Protein AF-A0A9E1WCH3-F1 (afdb_monomer)

Sequence (160 aa):
MSNSIQKIRQDFPILKRLNRGKPLVYLDNAASSQKPDCVIEALAEYYKEHNSNVHRGVYALAEEAELLYHDARKTIADWFNVSSEEIIFVRGATEGLNLVAQSFSQRYLNPGDSIILTQMEHHANIVPWQMVAKQRGVEIQVVSILKDGSLDLDELSSLL

Radius of gyration: 22.08 Å; Cα contacts (8 Å, |Δi|>4): 141; chains: 1; bounding box: 50×37×57 Å

Structure (mmCIF, N/CA/C/O backbone):
data_AF-A0A9E1WCH3-F1
#
_entry.id   AF-A0A9E1WCH3-F1
#
loop_
_atom_site.group_PDB
_atom_site.id
_atom_site.type_symbol
_atom_site.label_atom_id
_atom_site.label_alt_id
_atom_site.label_comp_id
_atom_site.label_asym_id
_atom_site.label_entity_id
_atom_site.label_seq_id
_atom_site.pdbx_PDB_ins_code
_atom_site.Cartn_x
_atom_site.Cartn_y
_atom_site.Cartn_z
_atom_site.occupancy
_atom_site.B_iso_or_equiv
_atom_site.auth_seq_id
_atom_site.auth_comp_id
_atom_site.auth_asym_id
_atom_site.auth_atom_id
_atom_site.pdbx_PDB_model_num
ATOM 1 N N . MET A 1 1 ? -23.555 -15.650 6.602 1.00 49.62 1 MET A N 1
ATOM 2 C CA . MET A 1 1 ? -23.367 -14.215 6.287 1.00 49.62 1 MET A CA 1
ATOM 3 C C . MET A 1 1 ? -24.253 -13.353 7.194 1.00 49.62 1 MET A C 1
ATOM 5 O O . MET A 1 1 ? -25.271 -12.856 6.738 1.00 49.62 1 MET A O 1
ATOM 9 N N . SER A 1 2 ? -23.931 -13.206 8.486 1.00 53.16 2 SER A N 1
ATOM 10 C CA . SER A 1 2 ? -24.814 -12.510 9.450 1.00 53.16 2 SER A CA 1
ATOM 11 C C . SER A 1 2 ? -24.168 -11.313 10.157 1.00 53.16 2 SER A C 1
ATOM 13 O O . SER A 1 2 ? -24.532 -11.006 11.288 1.00 53.16 2 SER A O 1
ATOM 15 N N . ASN A 1 3 ? -23.232 -10.615 9.513 1.00 60.84 3 ASN A N 1
ATOM 16 C CA . ASN A 1 3 ? -22.898 -9.254 9.930 1.00 60.84 3 ASN A CA 1
ATOM 17 C C . ASN A 1 3 ? -23.632 -8.294 8.998 1.00 60.84 3 ASN A C 1
ATOM 19 O O . ASN A 1 3 ? -23.241 -8.084 7.854 1.00 60.84 3 ASN A O 1
ATOM 23 N N . SER A 1 4 ? -24.753 -7.767 9.486 1.00 87.56 4 SER A N 1
ATOM 24 C CA . SER A 1 4 ? -25.498 -6.711 8.808 1.00 87.56 4 SER A CA 1
ATOM 25 C C . SER A 1 4 ? -24.572 -5.504 8.611 1.00 87.56 4 SER A C 1
ATOM 27 O O . SER A 1 4 ? -23.876 -5.090 9.537 1.00 87.56 4 SER A O 1
ATOM 29 N N . ILE A 1 5 ? -24.562 -4.927 7.406 1.00 93.88 5 ILE A N 1
ATOM 30 C CA . ILE A 1 5 ? -23.783 -3.722 7.070 1.00 93.88 5 ILE A CA 1
ATOM 31 C C . ILE A 1 5 ? -24.034 -2.577 8.063 1.00 93.88 5 ILE A C 1
ATOM 33 O O . ILE A 1 5 ? -23.141 -1.782 8.346 1.00 93.88 5 ILE A O 1
ATOM 37 N N . GLN A 1 6 ? -25.235 -2.512 8.639 1.00 92.75 6 GLN A N 1
ATOM 38 C CA . GLN A 1 6 ? -25.586 -1.550 9.676 1.00 92.75 6 GLN A CA 1
ATOM 39 C C . GLN A 1 6 ? -24.743 -1.736 10.942 1.00 92.75 6 GLN A C 1
ATOM 41 O O . GLN A 1 6 ? -24.334 -0.732 11.515 1.00 92.75 6 GLN A O 1
ATOM 46 N N . LYS A 1 7 ? -24.435 -2.979 11.339 1.00 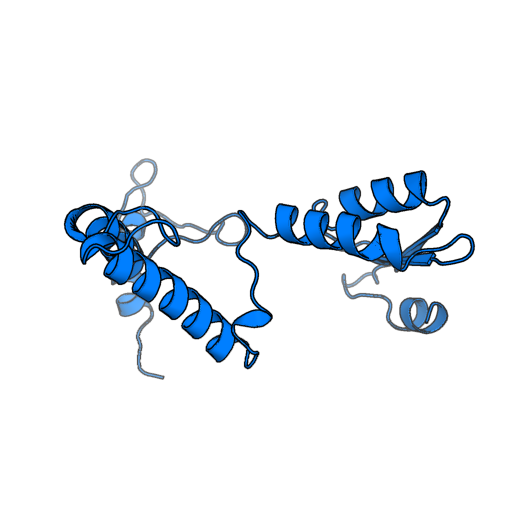94.06 7 LYS A N 1
ATOM 47 C CA . LYS A 1 7 ? -23.553 -3.272 12.477 1.00 94.06 7 LYS A CA 1
ATOM 48 C C . LYS A 1 7 ? -22.132 -2.778 12.205 1.00 94.06 7 LYS A C 1
ATOM 50 O O . LYS A 1 7 ? -21.615 -2.004 12.990 1.00 94.06 7 LYS A O 1
ATOM 55 N N . ILE A 1 8 ? -21.562 -3.107 11.044 1.00 95.50 8 ILE A N 1
ATOM 56 C CA . ILE A 1 8 ? -20.209 -2.653 10.665 1.00 95.50 8 ILE A CA 1
ATOM 57 C C . ILE A 1 8 ? -20.133 -1.122 10.651 1.00 95.50 8 ILE A C 1
ATOM 59 O O . ILE A 1 8 ? -19.187 -0.535 11.152 1.00 95.50 8 ILE A O 1
ATOM 63 N N . ARG A 1 9 ? -21.155 -0.436 10.121 1.00 96.00 9 ARG A N 1
ATOM 64 C CA . ARG A 1 9 ? -21.194 1.036 10.105 1.00 96.00 9 ARG A CA 1
ATOM 65 C C . ARG A 1 9 ? -21.200 1.666 11.499 1.00 96.00 9 ARG A C 1
ATOM 67 O O . ARG A 1 9 ? -20.815 2.828 11.608 1.00 96.00 9 ARG A O 1
ATOM 74 N N . GLN A 1 10 ? -21.667 0.958 12.530 1.00 95.94 10 GLN A N 1
ATOM 75 C CA . GLN A 1 10 ? -21.669 1.478 13.899 1.00 95.94 10 GLN A CA 1
ATOM 76 C C . GLN A 1 10 ? -20.255 1.611 14.464 1.00 95.94 10 GLN A C 1
ATOM 78 O O . GLN A 1 10 ? -20.050 2.553 15.233 1.00 95.94 10 GLN A O 1
ATOM 83 N N . ASP A 1 11 ? -19.327 0.763 14.005 1.00 97.69 11 ASP A N 1
ATOM 84 C CA . ASP A 1 11 ? -17.916 0.757 14.402 1.00 97.69 11 ASP A CA 1
ATOM 85 C C . ASP A 1 11 ? -17.144 1.960 13.841 1.00 97.69 11 ASP A C 1
ATOM 87 O O . ASP A 1 11 ? -16.057 2.255 14.309 1.00 97.69 11 ASP A O 1
ATOM 91 N N . PHE A 1 12 ? -17.668 2.673 12.834 1.00 98.06 12 PHE A N 1
ATOM 92 C CA . PHE A 1 12 ? -17.004 3.836 12.231 1.00 98.06 12 PHE 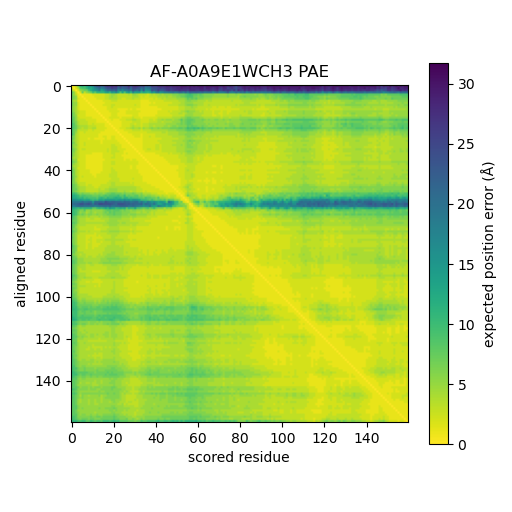A CA 1
ATOM 93 C C . PHE A 1 12 ? -17.672 5.135 12.703 1.00 98.06 12 PHE A C 1
ATOM 95 O O . PHE A 1 12 ? -18.633 5.604 12.074 1.00 98.06 12 PHE A O 1
ATOM 102 N N . PRO A 1 13 ? -17.170 5.783 13.768 1.00 97.25 13 PRO A N 1
ATOM 103 C CA . PRO A 1 13 ? -17.846 6.913 14.407 1.00 97.25 13 PRO A CA 1
ATOM 104 C C . PRO A 1 13 ? -18.044 8.097 13.453 1.00 97.25 13 PRO A C 1
ATOM 106 O O . PRO A 1 13 ? -19.071 8.778 13.497 1.00 97.25 13 PRO A O 1
ATOM 109 N N . ILE A 1 14 ? -17.106 8.315 12.525 1.00 97.81 14 ILE A N 1
ATOM 110 C CA . ILE A 1 14 ? -17.165 9.422 11.563 1.00 97.81 14 ILE A CA 1
ATOM 111 C C . ILE A 1 14 ? -18.390 9.352 10.639 1.00 97.81 14 ILE A C 1
ATOM 113 O O . ILE A 1 14 ? -18.894 10.392 10.218 1.00 97.81 14 ILE A O 1
ATOM 117 N N . LEU A 1 15 ? -18.923 8.154 10.367 1.00 97.44 15 LEU A N 1
ATOM 118 C CA . LEU A 1 15 ? -20.081 7.969 9.486 1.00 97.44 15 LEU A CA 1
ATOM 119 C C . LEU A 1 15 ? -21.397 8.461 10.110 1.00 97.44 15 LEU A C 1
ATOM 121 O O . LEU A 1 15 ? -22.393 8.587 9.398 1.00 97.44 15 LEU A O 1
ATOM 125 N N . LYS A 1 16 ? -21.405 8.765 11.415 1.00 95.69 16 LYS A N 1
ATOM 126 C CA . LYS A 1 16 ? -22.540 9.372 12.131 1.00 95.69 16 LYS A CA 1
ATOM 127 C C . LYS A 1 16 ? -22.594 10.898 11.943 1.00 95.69 16 LYS A C 1
ATOM 129 O O . LYS A 1 16 ? -23.587 11.522 12.308 1.00 95.69 16 LYS A O 1
ATOM 134 N N . ARG A 1 17 ? -21.542 11.521 11.388 1.00 96.31 17 ARG A N 1
ATOM 135 C CA . ARG A 1 17 ? -21.469 12.979 11.205 1.00 96.31 17 ARG A CA 1
ATOM 136 C C . ARG A 1 17 ? -22.378 13.469 10.079 1.00 96.31 17 ARG A C 1
ATOM 138 O O . ARG A 1 17 ? -22.618 12.785 9.084 1.00 96.31 17 ARG A O 1
ATOM 145 N N . LEU A 1 18 ? -22.796 14.726 10.209 1.00 97.50 18 LEU A N 1
ATOM 146 C CA . LEU A 1 18 ? -23.357 15.494 9.104 1.00 97.50 18 LEU A CA 1
ATOM 147 C C . LEU A 1 18 ? -22.238 16.194 8.322 1.00 97.50 18 LEU A C 1
ATOM 149 O O . LEU A 1 18 ? -21.287 16.714 8.906 1.00 97.50 18 LEU A O 1
ATOM 153 N N . ASN A 1 19 ? -22.392 16.262 7.004 1.00 95.88 19 ASN A N 1
ATOM 154 C CA . ASN A 1 19 ? -21.606 17.092 6.103 1.00 95.88 19 ASN A CA 1
ATOM 155 C C . ASN A 1 19 ? -22.525 18.159 5.498 1.00 95.88 19 ASN A C 1
ATOM 157 O O . ASN A 1 19 ? -23.445 17.834 4.747 1.00 95.88 19 ASN A O 1
ATOM 161 N N . ARG A 1 20 ? -22.304 19.433 5.853 1.00 96.31 20 ARG A N 1
ATOM 162 C CA . ARG A 1 20 ? -23.135 20.572 5.408 1.00 96.31 20 ARG A CA 1
ATOM 163 C C . ARG A 1 20 ? -24.642 20.334 5.632 1.00 96.31 20 ARG A C 1
ATOM 165 O O . ARG A 1 20 ? -25.458 20.555 4.743 1.00 96.31 20 ARG A O 1
ATOM 172 N N . GLY A 1 21 ? -24.994 19.829 6.817 1.00 97.12 21 GLY A N 1
ATOM 173 C CA . GLY A 1 21 ? -26.382 19.568 7.222 1.00 97.12 21 GLY A CA 1
ATOM 174 C C . GLY A 1 21 ? -27.015 18.286 6.662 1.00 97.12 21 GLY A C 1
ATOM 175 O O . GLY A 1 21 ? -28.175 18.023 6.957 1.00 97.12 21 GLY A O 1
ATOM 176 N N . LYS A 1 22 ? -26.286 17.472 5.885 1.00 97.94 22 LYS A N 1
ATOM 177 C CA . LYS A 1 22 ? -26.774 16.195 5.330 1.00 97.94 22 LYS A CA 1
ATOM 178 C C . LYS A 1 22 ? -25.995 15.002 5.892 1.00 97.94 22 LYS A C 1
ATOM 180 O O . LYS A 1 22 ? -24.831 15.184 6.247 1.00 97.94 22 LYS A O 1
ATOM 185 N N . PRO A 1 23 ? -26.576 13.790 5.959 1.00 97.25 23 PRO A N 1
ATOM 186 C CA . PRO A 1 23 ? -25.832 12.588 6.334 1.00 97.25 23 PRO A CA 1
ATOM 187 C C . PRO A 1 23 ? -24.585 12.397 5.463 1.00 97.25 23 PRO A C 1
ATOM 189 O O . PRO A 1 23 ? -24.648 12.560 4.242 1.00 97.25 23 PRO A O 1
ATOM 192 N N . LEU A 1 24 ? -23.450 12.064 6.081 1.00 97.19 24 LEU A N 1
ATOM 193 C CA . LEU A 1 24 ? -22.211 11.811 5.351 1.00 97.19 24 LEU A CA 1
ATOM 194 C C . LEU A 1 24 ? -22.336 10.555 4.472 1.00 97.19 24 LEU A C 1
ATOM 196 O O . LEU A 1 24 ? -22.569 9.449 4.963 1.00 97.19 24 LEU A O 1
ATOM 200 N N . VAL A 1 25 ? -22.092 10.727 3.173 1.00 97.00 25 VAL A N 1
ATOM 201 C CA . VAL A 1 25 ? -21.901 9.643 2.203 1.00 97.00 25 VAL A CA 1
ATOM 202 C C . VAL A 1 25 ? -20.464 9.743 1.692 1.00 97.00 25 VAL A C 1
ATOM 204 O O . VAL A 1 25 ? -20.153 10.602 0.871 1.00 97.00 25 VAL A O 1
ATOM 207 N N . TYR A 1 26 ? -19.568 8.923 2.247 1.00 97.31 26 TYR A N 1
ATOM 208 C CA . TYR A 1 26 ? -18.137 8.943 1.932 1.00 97.31 26 TYR A CA 1
ATOM 209 C C . TYR A 1 26 ? -17.807 7.896 0.859 1.00 97.31 26 TYR A C 1
ATOM 211 O O . TYR A 1 26 ? -17.755 6.703 1.156 1.00 97.31 26 TYR A O 1
ATOM 219 N N . LEU A 1 27 ? -17.608 8.347 -0.384 1.00 97.69 27 LEU A N 1
ATOM 220 C CA . LEU A 1 27 ? -17.304 7.509 -1.557 1.00 97.69 27 LEU A CA 1
ATOM 221 C C . LEU A 1 27 ? -15.878 7.750 -2.074 1.00 97.69 27 LEU A C 1
ATOM 223 O O . LEU A 1 27 ? -15.656 7.818 -3.275 1.00 97.69 27 LEU A O 1
ATOM 227 N N . ASP A 1 28 ? -14.924 7.903 -1.154 1.00 97.75 28 ASP A N 1
ATOM 228 C CA . ASP A 1 28 ? -13.523 8.234 -1.461 1.00 97.75 28 ASP A CA 1
ATOM 229 C C . ASP A 1 28 ? -12.531 7.322 -0.706 1.00 97.75 28 ASP A C 1
ATOM 231 O O . ASP A 1 28 ? -11.404 7.686 -0.386 1.0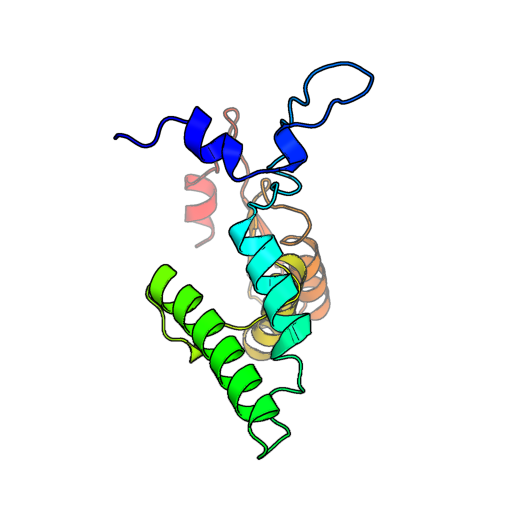0 97.75 28 ASP A O 1
ATOM 235 N N . ASN A 1 29 ? -12.956 6.089 -0.393 1.00 97.75 29 ASN A N 1
ATOM 236 C CA . ASN A 1 29 ? -12.124 5.128 0.347 1.00 97.75 29 ASN A CA 1
ATOM 237 C C . ASN A 1 29 ? -10.860 4.700 -0.419 1.00 97.75 29 ASN A C 1
ATOM 239 O O . ASN A 1 29 ? -9.919 4.224 0.209 1.00 97.75 29 ASN A O 1
ATOM 243 N N . ALA A 1 30 ? -10.840 4.866 -1.747 1.00 96.88 30 ALA A N 1
ATOM 244 C CA . ALA A 1 30 ? -9.668 4.591 -2.576 1.00 96.88 30 ALA A CA 1
ATOM 245 C C . ALA A 1 30 ? -8.514 5.575 -2.304 1.00 96.88 30 ALA A C 1
ATOM 247 O O . ALA A 1 30 ? -7.357 5.198 -2.458 1.00 96.88 30 ALA A O 1
ATOM 248 N N . ALA A 1 31 ? -8.810 6.804 -1.859 1.00 95.75 31 ALA A N 1
ATOM 249 C CA . ALA A 1 31 ? -7.792 7.758 -1.428 1.00 95.75 31 ALA A CA 1
ATOM 250 C C . ALA A 1 31 ? -7.350 7.499 0.025 1.00 95.75 31 ALA A C 1
ATOM 252 O O . ALA A 1 31 ? -6.156 7.451 0.320 1.00 95.75 31 ALA A O 1
ATOM 253 N N . SER A 1 32 ? -8.301 7.314 0.949 1.00 96.38 32 SER A N 1
ATOM 254 C CA . SER A 1 32 ? -8.039 6.846 2.318 1.00 96.38 32 SER A CA 1
ATOM 255 C C . SER A 1 32 ? -9.312 6.286 2.952 1.00 96.38 32 SER A C 1
ATOM 257 O O . SER A 1 32 ? -10.382 6.877 2.851 1.00 96.38 32 SER A O 1
ATOM 259 N N . SER A 1 33 ? -9.219 5.164 3.661 1.00 98.12 33 SER A N 1
ATOM 260 C CA . SER A 1 33 ? -10.368 4.559 4.344 1.00 98.12 33 SER A CA 1
ATOM 261 C C . SER A 1 33 ? -10.713 5.281 5.646 1.00 98.12 33 SER A C 1
ATOM 263 O O . SER A 1 33 ? -9.865 5.933 6.245 1.00 98.12 33 SER A O 1
ATOM 265 N N . GLN A 1 34 ? -11.948 5.166 6.136 1.00 98.25 34 GLN A N 1
ATOM 266 C CA . GLN A 1 34 ? -12.270 5.555 7.517 1.00 98.25 34 GLN A CA 1
ATOM 267 C C . GLN A 1 34 ? -11.798 4.489 8.514 1.00 98.25 34 GLN A C 1
ATOM 269 O O . GLN A 1 34 ? -11.454 3.379 8.121 1.00 98.25 34 GLN A O 1
ATOM 274 N N . LYS A 1 35 ? -11.706 4.851 9.796 1.00 98.38 35 LYS A N 1
ATOM 275 C CA . LYS A 1 35 ? -11.062 4.037 10.837 1.00 98.38 35 LYS A CA 1
ATOM 276 C C . LYS A 1 35 ? -12.143 3.595 11.831 1.00 98.38 35 LYS A C 1
ATOM 278 O O . LYS A 1 35 ? -12.922 4.466 12.235 1.00 98.38 35 LYS A O 1
ATOM 283 N N . PRO A 1 36 ? -12.245 2.300 12.171 1.00 98.38 36 PRO A N 1
ATOM 284 C CA . PRO A 1 36 ? -13.189 1.845 13.179 1.00 98.38 36 PRO A CA 1
ATOM 285 C C . PRO A 1 36 ? -12.695 2.189 14.593 1.00 98.38 36 PRO A C 1
ATOM 287 O O . PRO A 1 36 ? -11.496 2.402 14.791 1.00 98.38 36 PRO A O 1
ATOM 290 N N . ASP A 1 37 ? -13.604 2.207 15.568 1.00 98.44 37 ASP A N 1
ATOM 291 C CA . ASP A 1 37 ? -13.327 2.546 16.969 1.00 98.44 37 ASP A CA 1
ATOM 292 C C . ASP A 1 37 ? -12.192 1.688 17.545 1.00 98.44 37 ASP A C 1
ATOM 294 O O . ASP A 1 37 ? -11.253 2.241 18.106 1.00 98.44 37 ASP A O 1
ATOM 298 N N . CYS A 1 38 ? -12.169 0.376 17.279 1.00 98.25 38 CYS A N 1
ATOM 299 C CA . CYS A 1 38 ? -11.117 -0.514 17.785 1.00 98.25 38 CYS A CA 1
ATOM 300 C C . CYS A 1 38 ? -9.691 -0.120 17.349 1.00 98.25 38 CYS A C 1
ATOM 302 O O . CYS A 1 38 ? -8.744 -0.299 18.109 1.00 98.25 38 CYS A O 1
ATOM 304 N N . VAL A 1 39 ? -9.517 0.451 16.150 1.00 98.38 39 VAL A N 1
ATOM 305 C CA . VAL A 1 39 ? -8.207 0.934 15.673 1.00 98.38 39 VAL A CA 1
ATOM 306 C C . VAL A 1 39 ? -7.827 2.240 16.368 1.00 98.38 39 VAL A C 1
ATOM 308 O O . VAL A 1 39 ? -6.664 2.455 16.707 1.00 98.38 39 VAL A O 1
ATOM 311 N N . ILE A 1 40 ? -8.804 3.124 16.576 1.00 98.62 40 ILE A N 1
ATOM 312 C CA . ILE A 1 40 ? -8.602 4.406 17.260 1.00 98.62 40 ILE A CA 1
ATOM 313 C C . ILE A 1 40 ? -8.245 4.160 18.731 1.00 98.62 40 ILE A C 1
ATOM 315 O O . ILE A 1 40 ? -7.320 4.779 19.255 1.00 98.62 40 ILE A O 1
ATOM 319 N N . GLU A 1 41 ? -8.961 3.244 19.377 1.00 98.56 41 GLU A N 1
ATOM 320 C CA . GLU A 1 41 ? -8.780 2.868 20.775 1.00 98.56 41 GLU A CA 1
ATOM 321 C C . GLU A 1 41 ? -7.432 2.191 21.006 1.00 98.56 41 GLU A C 1
ATOM 323 O O . GLU A 1 41 ? -6.714 2.635 21.895 1.00 98.56 41 GLU A O 1
ATOM 328 N N . ALA A 1 42 ? -7.025 1.235 20.163 1.00 98.19 42 ALA A N 1
ATOM 329 C CA . ALA A 1 42 ? -5.717 0.584 20.279 1.00 98.19 42 ALA A CA 1
ATOM 330 C C . ALA A 1 42 ? -4.552 1.590 20.211 1.00 98.19 42 ALA A C 1
ATOM 332 O O . ALA A 1 42 ? -3.600 1.515 20.989 1.00 98.19 42 ALA A O 1
ATOM 333 N N . LEU A 1 43 ? -4.637 2.584 19.316 1.00 98.12 43 LEU A N 1
ATOM 334 C CA . LEU A 1 43 ? -3.632 3.647 19.239 1.00 98.12 43 LEU A CA 1
ATOM 335 C C . LEU A 1 43 ? -3.655 4.545 20.484 1.00 98.12 43 LEU A C 1
ATOM 337 O O . LEU A 1 43 ? -2.604 4.936 20.994 1.00 98.12 43 LEU A O 1
ATOM 341 N N . ALA A 1 44 ? -4.849 4.899 20.963 1.00 98.44 44 ALA A N 1
ATOM 342 C CA . ALA A 1 44 ? -5.006 5.727 22.151 1.00 98.44 44 ALA A CA 1
ATOM 343 C C . ALA A 1 44 ? -4.506 5.015 23.419 1.00 98.44 44 ALA A C 1
ATOM 345 O O . ALA A 1 44 ? -3.895 5.661 24.265 1.00 98.44 44 ALA A O 1
ATOM 346 N N . GLU A 1 45 ? -4.756 3.715 23.545 1.00 98.19 45 GLU A N 1
ATOM 347 C CA . GLU A 1 45 ? -4.282 2.858 24.632 1.00 98.19 45 GLU A CA 1
ATOM 348 C C . GLU A 1 45 ? -2.759 2.750 24.624 1.00 98.19 45 GLU A C 1
ATOM 350 O O . GLU A 1 45 ? -2.134 3.054 25.637 1.00 98.19 45 GLU A O 1
ATOM 355 N N . TYR A 1 46 ? -2.145 2.469 23.466 1.00 97.75 46 TYR A N 1
ATOM 356 C CA . TYR A 1 46 ? -0.685 2.452 23.334 1.00 97.75 46 TYR A CA 1
ATOM 357 C C . TYR A 1 46 ? -0.043 3.736 23.876 1.00 97.75 46 TYR A C 1
ATOM 359 O O . TYR A 1 46 ? 0.894 3.682 24.671 1.00 97.75 46 TYR A O 1
ATOM 367 N N . TYR A 1 47 ? -0.565 4.907 23.497 1.00 97.81 47 TYR A N 1
ATOM 368 C CA . TYR A 1 47 ? -0.003 6.177 23.961 1.00 97.81 47 TYR A CA 1
ATOM 369 C C . TYR A 1 47 ? -0.268 6.494 25.432 1.00 97.81 47 TYR A C 1
ATOM 371 O O . TYR A 1 47 ? 0.504 7.249 26.022 1.00 97.81 47 TYR A O 1
ATOM 379 N N . LYS A 1 48 ? -1.344 5.964 26.016 1.00 97.31 48 LYS A N 1
ATOM 380 C CA . LYS A 1 48 ? -1.656 6.159 27.436 1.00 97.31 48 LYS A CA 1
ATOM 381 C C . LYS A 1 48 ? -0.829 5.246 28.333 1.00 97.31 48 LYS A C 1
ATOM 383 O O . LYS A 1 48 ? -0.363 5.711 29.367 1.00 97.31 48 LYS A O 1
ATOM 388 N N . GLU A 1 49 ? -0.640 3.994 27.921 1.00 96.38 49 GLU A N 1
ATOM 389 C CA . GLU A 1 49 ? -0.182 2.926 28.816 1.00 96.38 49 GLU A CA 1
ATOM 390 C C . GLU A 1 49 ? 1.181 2.327 28.428 1.00 96.38 49 GLU A C 1
ATOM 392 O O . GLU A 1 49 ? 1.917 1.913 29.315 1.00 96.38 49 GLU A O 1
ATOM 397 N N . HIS A 1 50 ? 1.563 2.311 27.140 1.00 95.00 50 HIS A N 1
ATOM 398 C CA . HIS A 1 50 ? 2.699 1.498 26.654 1.00 95.00 50 HIS A CA 1
ATOM 399 C C . HIS A 1 50 ? 3.809 2.274 25.930 1.00 95.00 50 HIS A C 1
ATOM 401 O O . HIS A 1 50 ? 4.832 1.699 25.566 1.00 95.00 50 HIS A O 1
ATOM 407 N N . ASN A 1 51 ? 3.643 3.574 25.679 1.00 95.44 51 ASN A N 1
ATOM 408 C CA . ASN A 1 51 ? 4.565 4.319 24.824 1.00 95.44 51 ASN A CA 1
ATOM 409 C C . ASN A 1 51 ? 6.001 4.362 25.376 1.00 95.44 51 ASN A C 1
ATOM 411 O O . ASN A 1 51 ? 6.292 5.037 26.366 1.00 95.44 51 ASN A O 1
ATOM 415 N N . SER A 1 52 ? 6.918 3.731 24.643 1.00 93.31 52 SER A N 1
ATOM 416 C CA . SER A 1 52 ? 8.352 3.725 24.913 1.00 93.31 52 SER A CA 1
ATOM 417 C C . SER A 1 52 ? 9.157 3.528 23.624 1.00 93.31 52 SER A C 1
ATOM 419 O O . SER A 1 52 ? 8.611 3.199 22.571 1.00 93.31 52 SER A O 1
ATOM 421 N N . ASN A 1 53 ? 10.472 3.750 23.688 1.00 88.81 53 ASN A N 1
ATOM 422 C CA . ASN A 1 53 ? 11.363 3.419 22.579 1.00 88.81 53 ASN A CA 1
ATOM 423 C C . ASN A 1 53 ? 11.577 1.905 22.505 1.00 88.81 53 ASN A C 1
ATOM 425 O O . ASN A 1 53 ? 12.210 1.313 23.380 1.00 88.81 53 ASN A O 1
ATOM 429 N N . VAL A 1 54 ? 11.136 1.333 21.392 1.00 86.69 54 VAL A N 1
ATOM 430 C CA . VAL A 1 54 ? 11.448 -0.028 20.946 1.00 86.69 54 VAL A CA 1
ATOM 431 C C . VAL A 1 54 ? 12.972 -0.158 20.716 1.00 86.69 54 VAL A C 1
ATOM 433 O O . VAL A 1 54 ? 13.649 0.806 20.338 1.00 86.69 54 VAL A O 1
ATOM 436 N N . HIS A 1 55 ? 13.530 -1.337 20.982 1.00 77.62 55 HIS A N 1
ATOM 437 C CA . HIS A 1 55 ? 14.923 -1.765 20.791 1.00 77.62 55 HIS A CA 1
ATOM 438 C C . HIS A 1 55 ? 15.992 -1.081 21.666 1.00 77.62 55 HIS A C 1
ATOM 440 O O . HIS A 1 55 ? 17.187 -1.207 21.386 1.00 77.62 55 HIS A O 1
ATOM 446 N N . ARG A 1 56 ? 15.616 -0.305 22.694 1.00 68.88 56 ARG A N 1
ATOM 447 C CA . ARG A 1 56 ? 16.576 0.539 23.447 1.00 68.88 56 ARG A CA 1
ATOM 448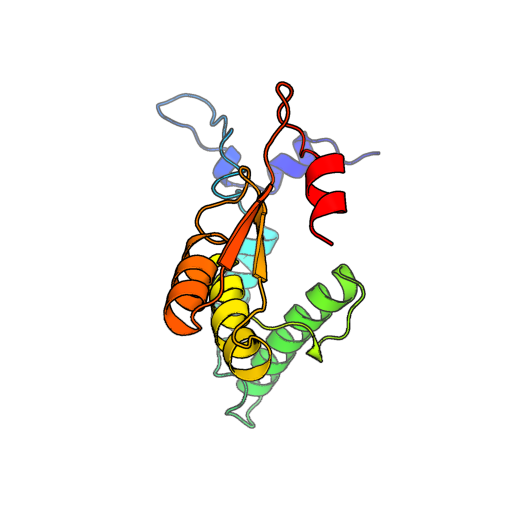 C C . ARG A 1 56 ? 16.456 0.499 24.972 1.00 68.88 56 ARG A C 1
ATOM 450 O O . ARG A 1 56 ? 17.158 1.259 25.638 1.00 68.88 56 ARG A O 1
ATOM 457 N N . GLY A 1 57 ? 15.600 -0.349 25.537 1.00 74.31 57 GLY A N 1
ATOM 458 C CA . GLY A 1 57 ? 15.368 -0.411 26.981 1.00 74.31 57 GLY A CA 1
ATOM 459 C C . GLY A 1 57 ? 15.315 -1.836 27.522 1.00 74.31 57 GLY A C 1
ATOM 460 O O . GLY A 1 57 ? 14.961 -2.760 26.805 1.00 74.31 57 GLY A O 1
ATOM 461 N N . VAL A 1 58 ? 15.668 -1.983 28.799 1.00 79.00 58 VAL A N 1
ATOM 462 C CA . VAL A 1 58 ? 15.562 -3.227 29.594 1.00 79.00 58 VAL A CA 1
ATOM 463 C C . VAL A 1 58 ? 14.606 -3.046 30.781 1.00 79.00 58 VAL A C 1
ATOM 465 O O . VAL A 1 58 ? 14.769 -3.642 31.840 1.00 79.00 58 VAL A O 1
ATOM 468 N N . TYR A 1 59 ? 13.670 -2.106 30.652 1.00 86.06 59 TYR A N 1
ATOM 469 C CA . TYR A 1 59 ? 12.641 -1.820 31.648 1.00 86.06 59 TYR A CA 1
ATOM 470 C C . TYR A 1 59 ? 11.281 -2.225 31.089 1.00 86.06 59 TYR A C 1
ATOM 472 O O . TYR A 1 59 ? 11.075 -2.139 29.880 1.00 86.06 59 TYR A O 1
ATOM 480 N N . ALA A 1 60 ? 10.355 -2.601 31.975 1.00 89.69 60 ALA A N 1
ATOM 481 C CA . ALA A 1 60 ? 9.072 -3.215 31.618 1.00 89.69 60 ALA A CA 1
ATOM 482 C C . ALA A 1 60 ? 8.339 -2.498 30.471 1.00 89.69 60 ALA A C 1
ATOM 484 O O . ALA A 1 60 ? 7.990 -3.121 29.479 1.00 89.69 60 ALA A O 1
ATOM 485 N N . LEU A 1 61 ? 8.214 -1.169 30.535 1.00 91.69 61 LEU A N 1
ATOM 486 C CA . LEU A 1 61 ? 7.524 -0.394 29.498 1.00 91.69 61 LEU A CA 1
ATOM 487 C C . LEU A 1 61 ? 8.191 -0.489 28.108 1.00 91.69 61 LEU A C 1
ATOM 489 O O . LEU A 1 61 ? 7.511 -0.462 27.089 1.00 91.69 61 LEU A O 1
ATOM 493 N N . ALA A 1 62 ? 9.523 -0.588 28.042 1.00 91.38 62 ALA A N 1
ATOM 494 C CA . ALA A 1 62 ? 10.220 -0.803 26.772 1.00 91.38 62 ALA A CA 1
ATOM 495 C C . ALA A 1 62 ? 10.007 -2.224 26.236 1.00 91.38 62 ALA A C 1
ATOM 497 O O . ALA A 1 62 ? 9.832 -2.383 25.032 1.00 91.38 62 ALA A O 1
ATOM 498 N N . GLU A 1 63 ? 9.984 -3.232 27.111 1.00 91.94 63 GLU A N 1
ATOM 499 C CA . GLU A 1 63 ? 9.701 -4.624 26.736 1.00 91.94 63 GLU A CA 1
ATOM 500 C C . GLU A 1 63 ? 8.255 -4.792 26.245 1.00 91.94 63 GLU A C 1
ATOM 502 O O . GLU A 1 63 ? 8.015 -5.461 25.245 1.00 91.94 63 GLU A O 1
ATOM 507 N N . GLU A 1 64 ? 7.289 -4.130 26.883 1.00 93.69 64 GLU A N 1
ATOM 508 C CA . GLU A 1 64 ? 5.890 -4.120 26.443 1.00 93.69 64 GLU A CA 1
ATOM 509 C C . GLU A 1 64 ? 5.727 -3.476 25.059 1.00 93.69 64 GLU A C 1
ATOM 511 O O . GLU A 1 64 ? 5.095 -4.058 24.176 1.00 93.69 64 GLU A O 1
ATOM 516 N N . ALA A 1 65 ? 6.334 -2.304 24.833 1.00 95.00 65 ALA A N 1
ATOM 517 C CA . ALA A 1 65 ? 6.302 -1.636 23.531 1.00 95.00 65 ALA A CA 1
ATOM 518 C C . ALA A 1 65 ? 6.944 -2.493 22.424 1.00 95.00 65 ALA A C 1
ATOM 520 O O . ALA A 1 65 ? 6.436 -2.548 21.303 1.00 95.00 65 ALA A O 1
ATOM 521 N N . GLU A 1 66 ? 8.046 -3.175 22.749 1.00 94.12 66 GLU A N 1
ATOM 522 C CA . GLU A 1 66 ? 8.738 -4.122 21.872 1.00 94.12 66 GLU A CA 1
ATOM 523 C C . GLU A 1 66 ? 7.825 -5.282 21.467 1.00 94.12 66 GLU A C 1
ATOM 525 O O . GLU A 1 66 ? 7.659 -5.558 20.277 1.00 94.12 66 GLU A O 1
ATOM 530 N N . LEU A 1 67 ? 7.187 -5.923 22.449 1.00 94.62 67 LEU A N 1
ATOM 531 C CA . LEU A 1 67 ? 6.274 -7.040 22.220 1.00 94.62 67 LEU A CA 1
ATOM 532 C C . LEU A 1 67 ? 5.095 -6.624 21.336 1.00 94.62 67 LEU A C 1
ATOM 534 O O . LEU A 1 67 ? 4.847 -7.273 20.323 1.00 94.62 67 LEU A O 1
ATOM 538 N N . LEU A 1 68 ? 4.436 -5.498 21.635 1.00 96.50 68 LEU A N 1
ATOM 539 C CA . LEU A 1 68 ? 3.322 -4.987 20.824 1.00 96.50 68 LEU A CA 1
ATOM 540 C C . LEU A 1 68 ? 3.739 -4.706 19.371 1.00 96.50 68 LEU A C 1
ATOM 542 O O . LEU A 1 68 ? 2.992 -4.994 18.433 1.00 96.50 68 LEU A O 1
ATOM 546 N N . TYR A 1 69 ? 4.943 -4.167 19.164 1.00 96.44 69 TYR A N 1
ATOM 547 C CA . TYR A 1 69 ? 5.484 -3.911 17.830 1.00 96.44 69 TYR A CA 1
ATOM 548 C C . TYR A 1 69 ? 5.769 -5.208 17.053 1.00 96.44 69 TYR A C 1
ATOM 550 O O . TYR A 1 69 ? 5.450 -5.306 15.861 1.00 96.44 69 TYR A O 1
ATOM 558 N N . HIS A 1 70 ? 6.329 -6.225 17.713 1.00 95.81 70 HIS A N 1
ATOM 559 C CA . HIS A 1 70 ? 6.557 -7.540 17.110 1.00 95.81 70 HIS A CA 1
ATOM 560 C C . HIS A 1 70 ? 5.258 -8.298 16.832 1.00 95.81 70 HIS A C 1
ATOM 562 O O . HIS A 1 70 ? 5.125 -8.887 15.758 1.00 95.81 70 HIS A O 1
ATOM 568 N N . ASP A 1 71 ? 4.280 -8.234 17.730 1.00 97.50 71 ASP A N 1
ATOM 569 C CA . ASP A 1 71 ? 2.972 -8.864 17.550 1.00 97.50 71 ASP A CA 1
ATOM 570 C C . ASP A 1 71 ? 2.201 -8.234 16.385 1.00 97.50 71 ASP A C 1
ATOM 572 O O . ASP A 1 71 ? 1.579 -8.947 15.591 1.00 97.50 71 ASP A O 1
ATOM 576 N N . ALA A 1 72 ? 2.310 -6.913 16.197 1.00 97.88 72 ALA A N 1
ATOM 577 C CA . ALA A 1 72 ? 1.774 -6.242 15.015 1.00 97.88 72 ALA A CA 1
ATOM 578 C C . ALA A 1 72 ? 2.433 -6.757 13.722 1.00 97.88 72 ALA A C 1
ATOM 580 O O . ALA A 1 72 ? 1.738 -7.054 12.746 1.00 97.88 72 ALA A O 1
ATOM 581 N N . ARG A 1 73 ? 3.765 -6.923 13.712 1.00 98.25 73 ARG A N 1
ATOM 582 C CA . ARG A 1 73 ? 4.500 -7.498 12.570 1.00 98.25 73 ARG A CA 1
ATOM 583 C C . ARG A 1 73 ? 4.058 -8.926 12.279 1.00 98.25 73 ARG A C 1
ATOM 585 O O . ARG A 1 73 ? 3.810 -9.260 11.124 1.00 98.25 73 ARG A O 1
ATOM 592 N N . LYS A 1 74 ? 3.940 -9.750 13.319 1.00 98.38 74 LYS A N 1
ATOM 593 C CA . LYS A 1 74 ? 3.500 -11.140 13.215 1.00 98.38 74 LYS A CA 1
ATOM 594 C C . LYS A 1 74 ? 2.076 -11.241 12.683 1.00 98.38 74 LYS A C 1
ATOM 596 O O . LYS A 1 74 ? 1.836 -12.008 11.765 1.00 98.38 74 LYS A O 1
ATOM 601 N N . THR A 1 75 ? 1.164 -10.410 13.179 1.00 98.50 75 THR A N 1
ATOM 602 C CA . THR A 1 75 ? -0.224 -10.364 12.697 1.00 98.50 75 THR A CA 1
ATOM 603 C C . THR A 1 75 ? -0.286 -10.087 11.191 1.00 98.50 75 THR A C 1
ATOM 605 O O . THR A 1 75 ? -1.055 -10.723 10.473 1.00 98.50 75 THR A O 1
ATOM 608 N N . ILE A 1 76 ? 0.545 -9.164 10.692 1.00 98.25 76 ILE A N 1
ATOM 609 C CA . ILE A 1 76 ? 0.647 -8.868 9.255 1.00 98.25 76 ILE A CA 1
ATOM 610 C C . ILE A 1 76 ? 1.263 -10.048 8.494 1.00 98.25 76 ILE A C 1
ATOM 612 O O . ILE A 1 76 ? 0.766 -10.416 7.432 1.00 98.25 76 ILE A O 1
ATOM 616 N N . ALA A 1 77 ? 2.327 -10.644 9.029 1.00 98.50 77 ALA A N 1
ATOM 617 C CA . ALA A 1 77 ? 3.005 -11.780 8.416 1.00 98.50 77 ALA A CA 1
ATOM 618 C C . ALA A 1 77 ? 2.072 -12.995 8.277 1.00 98.50 77 ALA A C 1
ATOM 620 O O . ALA A 1 77 ? 1.939 -13.543 7.185 1.00 98.50 77 ALA A O 1
ATOM 621 N N . ASP A 1 78 ? 1.343 -13.336 9.341 1.00 98.44 78 ASP A N 1
ATOM 622 C CA . ASP A 1 78 ? 0.355 -14.416 9.362 1.00 98.44 78 ASP A CA 1
ATOM 623 C C . ASP A 1 78 ? -0.779 -14.146 8.357 1.00 98.44 78 ASP A C 1
ATOM 625 O O . ASP A 1 78 ? -1.207 -15.053 7.644 1.00 98.44 78 ASP A O 1
ATOM 629 N N . TRP A 1 79 ? -1.230 -12.888 8.235 1.00 98.25 79 TRP A N 1
ATOM 630 C CA . TRP A 1 79 ? -2.249 -12.494 7.254 1.00 98.25 79 TRP A CA 1
ATOM 631 C C . TRP A 1 79 ? -1.806 -12.728 5.804 1.00 98.25 79 TRP A C 1
ATOM 633 O O . TRP A 1 79 ? -2.603 -13.178 4.980 1.00 98.25 79 TRP A O 1
ATOM 643 N N . PHE A 1 80 ? -0.542 -12.436 5.487 1.00 97.56 80 PHE A N 1
ATOM 644 C CA . PHE A 1 80 ? 0.035 -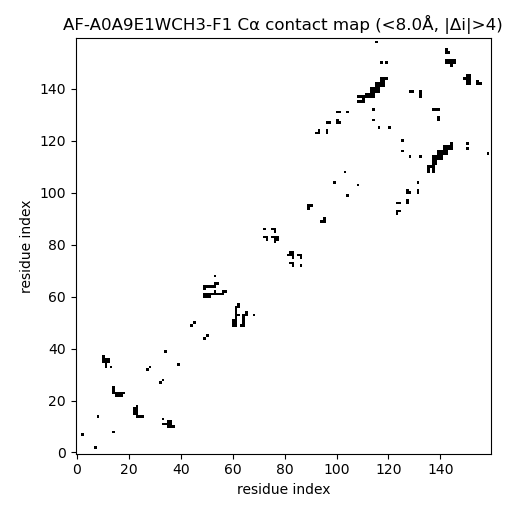12.671 4.160 1.00 97.56 80 PHE A CA 1
ATOM 645 C C . PHE A 1 80 ? 0.655 -14.067 3.996 1.00 97.56 80 PHE A C 1
ATOM 647 O O . PHE A 1 80 ? 1.117 -14.387 2.902 1.00 97.56 80 PHE A O 1
ATOM 654 N N . ASN A 1 81 ? 0.625 -14.906 5.038 1.00 98.00 81 ASN A N 1
ATOM 655 C CA . ASN A 1 81 ? 1.251 -16.228 5.081 1.00 98.00 81 ASN A CA 1
ATOM 656 C C . ASN A 1 81 ? 2.755 -16.193 4.724 1.00 98.00 81 ASN A C 1
ATOM 658 O O . ASN A 1 81 ? 3.229 -16.954 3.879 1.00 98.00 81 ASN A O 1
ATOM 662 N N . VAL A 1 82 ? 3.491 -15.287 5.369 1.00 98.44 82 VAL A N 1
ATOM 663 C CA . VAL A 1 82 ? 4.945 -15.088 5.224 1.00 98.44 82 VAL A CA 1
ATOM 664 C C . VAL A 1 82 ? 5.628 -15.071 6.594 1.00 98.44 82 VAL A C 1
ATOM 666 O O . VAL A 1 82 ? 4.965 -15.025 7.629 1.00 98.44 82 VAL A O 1
ATOM 669 N N . SER A 1 83 ? 6.959 -15.105 6.627 1.00 98.31 83 SER A N 1
ATOM 670 C CA . SER A 1 83 ? 7.723 -14.909 7.862 1.00 98.31 83 SER A CA 1
ATOM 671 C C . SER A 1 83 ? 7.665 -13.451 8.324 1.00 98.31 83 SER A C 1
ATOM 673 O O . SER A 1 83 ? 7.651 -12.522 7.515 1.00 98.31 83 SER A O 1
ATOM 675 N N . SER A 1 84 ? 7.723 -13.215 9.638 1.00 97.56 84 SER A N 1
ATOM 676 C CA . SER A 1 84 ? 7.839 -11.857 10.186 1.00 97.56 84 SER A CA 1
ATOM 677 C C . SER A 1 84 ? 9.095 -11.129 9.703 1.00 97.56 84 SER A C 1
ATOM 679 O O . SER A 1 84 ? 9.060 -9.911 9.550 1.00 97.56 84 SER A O 1
ATOM 681 N N . GLU A 1 85 ? 10.175 -11.860 9.418 1.00 97.38 85 GLU A N 1
ATOM 682 C CA . GLU A 1 85 ? 11.430 -11.300 8.891 1.00 97.38 85 GLU A CA 1
ATOM 683 C C . GLU A 1 85 ? 11.300 -10.770 7.452 1.00 97.38 85 GLU A C 1
ATOM 685 O O . GLU A 1 85 ? 12.132 -9.987 7.000 1.00 97.38 85 GLU A O 1
ATOM 690 N N . GLU A 1 86 ? 10.245 -11.158 6.730 1.00 97.81 86 GLU A N 1
ATOM 691 C CA . GLU A 1 86 ? 9.950 -10.673 5.374 1.00 97.81 86 GLU A CA 1
ATOM 692 C C . GLU A 1 86 ? 9.118 -9.378 5.386 1.00 97.81 86 GLU A C 1
ATOM 694 O O . GLU A 1 86 ? 8.929 -8.742 4.349 1.00 97.81 86 GLU A O 1
ATOM 699 N N . ILE A 1 87 ? 8.637 -8.946 6.557 1.00 98.12 87 ILE A N 1
ATOM 700 C CA . ILE A 1 87 ? 7.866 -7.712 6.714 1.00 98.12 87 ILE A CA 1
ATOM 701 C C . ILE A 1 87 ? 8.801 -6.569 7.092 1.00 98.12 87 ILE A C 1
ATOM 703 O O . ILE A 1 87 ? 9.456 -6.612 8.130 1.00 98.12 87 ILE A O 1
ATOM 707 N N . ILE A 1 88 ? 8.796 -5.491 6.307 1.00 97.75 88 ILE A N 1
ATOM 708 C CA . ILE A 1 88 ? 9.493 -4.238 6.624 1.00 97.75 88 ILE A CA 1
ATOM 709 C C . ILE A 1 88 ? 8.450 -3.136 6.801 1.00 97.75 88 ILE A C 1
ATOM 711 O O . ILE A 1 88 ? 7.682 -2.838 5.885 1.00 97.75 88 ILE A O 1
ATOM 715 N N . PHE A 1 89 ? 8.431 -2.504 7.975 1.00 98.00 89 PHE A N 1
ATOM 716 C CA . PHE A 1 89 ? 7.574 -1.347 8.204 1.00 98.00 89 PHE A CA 1
ATOM 717 C C . PHE A 1 89 ? 8.150 -0.112 7.515 1.00 98.00 89 PHE A C 1
ATOM 719 O O . PHE A 1 89 ? 9.284 0.289 7.767 1.00 98.00 89 PHE A O 1
ATOM 726 N N . VAL A 1 90 ? 7.325 0.506 6.677 1.00 98.31 90 VAL A N 1
ATOM 727 C CA . VAL A 1 90 ? 7.580 1.777 5.996 1.00 98.31 90 VAL A CA 1
ATOM 728 C C . VAL A 1 90 ? 6.388 2.707 6.216 1.00 98.31 90 VAL A C 1
ATOM 730 O O . VAL A 1 90 ? 5.302 2.264 6.590 1.00 98.31 90 VAL A O 1
ATOM 733 N N . ARG A 1 91 ? 6.546 4.005 5.954 1.00 97.69 91 ARG A N 1
ATOM 734 C CA . ARG A 1 91 ? 5.489 5.018 6.106 1.00 97.69 91 ARG A CA 1
ATOM 735 C C . ARG A 1 91 ? 4.313 4.808 5.147 1.00 97.69 91 ARG A C 1
ATOM 737 O O . ARG A 1 91 ? 3.223 5.318 5.387 1.00 97.69 91 ARG A O 1
ATOM 744 N N . GLY A 1 92 ? 4.531 4.107 4.037 1.00 96.81 92 GLY A N 1
ATOM 745 C CA . GLY A 1 92 ? 3.492 3.750 3.074 1.00 96.81 92 GLY A CA 1
ATOM 746 C C . GLY A 1 92 ? 4.061 3.141 1.794 1.00 96.81 92 GLY A C 1
ATOM 747 O O . GLY A 1 92 ? 5.278 3.072 1.618 1.00 96.81 92 GLY A O 1
ATOM 748 N N . ALA A 1 93 ? 3.175 2.748 0.873 1.00 98.06 93 ALA A N 1
ATOM 749 C CA . ALA A 1 93 ? 3.548 2.052 -0.363 1.00 98.06 93 ALA A CA 1
ATOM 750 C C . ALA A 1 93 ? 4.584 2.818 -1.207 1.00 98.06 93 ALA A C 1
ATOM 752 O O . ALA A 1 93 ? 5.530 2.217 -1.704 1.00 98.06 93 ALA A O 1
ATOM 753 N N . THR A 1 94 ? 4.476 4.149 -1.306 1.00 98.12 94 THR A N 1
ATOM 754 C CA . THR A 1 94 ? 5.455 4.979 -2.030 1.00 98.12 94 THR A CA 1
ATOM 755 C C . THR A 1 94 ? 6.873 4.838 -1.475 1.00 98.12 94 THR A C 1
ATOM 757 O O . THR A 1 94 ? 7.823 4.764 -2.249 1.00 98.12 94 THR A O 1
ATOM 760 N N . GLU A 1 95 ? 7.040 4.801 -0.150 1.00 98.50 95 GLU A N 1
ATOM 761 C CA . GLU A 1 95 ? 8.361 4.598 0.456 1.00 98.50 95 GLU A CA 1
ATOM 762 C C . GLU A 1 95 ? 8.844 3.162 0.247 1.00 98.50 95 GLU A C 1
ATOM 764 O O . GLU A 1 95 ? 10.000 2.974 -0.110 1.00 98.50 95 GLU A O 1
ATOM 769 N N . GLY A 1 96 ? 7.958 2.169 0.375 1.00 98.38 96 GLY A N 1
ATOM 770 C CA . GLY A 1 96 ? 8.289 0.766 0.103 1.00 98.38 96 GLY A CA 1
ATOM 771 C C . GLY A 1 96 ? 8.806 0.545 -1.322 1.00 98.38 96 GLY A C 1
ATOM 772 O O . GLY A 1 96 ? 9.858 -0.060 -1.512 1.00 98.38 96 GLY A O 1
ATOM 773 N N . LEU A 1 97 ? 8.130 1.113 -2.324 1.00 98.25 97 LEU A N 1
ATOM 774 C CA . LEU A 1 97 ? 8.559 1.033 -3.725 1.00 98.25 97 LEU A CA 1
ATOM 775 C C . LEU A 1 97 ? 9.899 1.745 -3.959 1.00 98.25 97 LEU A C 1
ATOM 777 O O . LEU A 1 97 ? 10.742 1.234 -4.691 1.00 98.25 97 LEU A O 1
ATOM 781 N N . ASN A 1 98 ? 10.143 2.884 -3.299 1.00 98.06 98 ASN A N 1
ATOM 782 C CA . ASN A 1 98 ? 11.448 3.551 -3.355 1.00 98.06 98 ASN A CA 1
ATOM 783 C C . ASN A 1 98 ? 12.549 2.722 -2.687 1.00 98.06 98 ASN A C 1
ATOM 785 O O . ASN A 1 98 ? 13.647 2.635 -3.232 1.00 98.06 98 ASN A O 1
ATOM 789 N N . LEU A 1 99 ? 12.266 2.109 -1.535 1.00 98.12 99 LEU A N 1
ATOM 790 C CA . LEU A 1 99 ? 13.206 1.239 -0.834 1.00 98.12 99 LEU A CA 1
ATOM 791 C C . LEU A 1 99 ? 13.627 0.075 -1.734 1.00 98.12 99 LEU A C 1
ATOM 793 O O . LEU A 1 99 ? 14.824 -0.164 -1.889 1.00 98.12 99 LEU A O 1
ATOM 797 N N . VAL A 1 100 ? 12.668 -0.601 -2.373 1.00 97.62 100 VAL A N 1
ATOM 798 C CA . VAL A 1 100 ? 12.949 -1.690 -3.319 1.00 97.62 100 VAL A CA 1
ATOM 799 C C . VAL A 1 100 ? 13.737 -1.169 -4.515 1.00 97.62 100 VAL A C 1
ATOM 801 O O . VAL A 1 100 ? 14.831 -1.662 -4.772 1.00 97.62 100 VAL A O 1
ATOM 804 N N . ALA A 1 101 ? 13.240 -0.138 -5.203 1.00 97.31 101 ALA A N 1
ATOM 805 C CA . ALA A 1 101 ? 13.892 0.398 -6.393 1.00 97.31 101 ALA A CA 1
ATOM 806 C C . ALA A 1 101 ? 15.344 0.803 -6.106 1.00 97.31 101 ALA A C 1
ATOM 808 O O . ALA A 1 101 ? 16.236 0.442 -6.865 1.00 97.31 101 ALA A O 1
ATOM 809 N N . GLN A 1 102 ? 15.617 1.489 -4.994 1.00 95.94 102 GLN A N 1
ATOM 810 C CA . GLN A 1 102 ? 16.964 1.952 -4.654 1.00 95.94 102 GLN A CA 1
ATOM 811 C C . GLN A 1 102 ? 17.877 0.834 -4.138 1.00 95.94 102 GLN A C 1
ATOM 813 O O . GLN A 1 102 ? 19.037 0.783 -4.532 1.00 95.94 102 GLN A O 1
ATOM 818 N N . SER A 1 103 ? 17.396 -0.068 -3.279 1.00 95.94 103 SER A N 1
ATOM 819 C CA . SER A 1 103 ? 18.250 -1.120 -2.703 1.00 95.94 103 SER A CA 1
ATOM 820 C C . SER A 1 103 ? 18.504 -2.276 -3.674 1.00 95.94 103 SER A C 1
ATOM 822 O O . SER A 1 103 ? 19.636 -2.745 -3.797 1.00 95.94 103 SER A O 1
ATOM 824 N N . PHE A 1 104 ? 17.476 -2.714 -4.405 1.00 95.31 104 PHE A N 1
ATOM 825 C CA . PHE A 1 104 ? 17.554 -3.860 -5.305 1.00 95.31 104 PHE A CA 1
ATOM 826 C C . PHE A 1 104 ? 18.329 -3.518 -6.578 1.00 95.31 104 PHE A C 1
ATOM 828 O O . PHE A 1 104 ? 19.295 -4.201 -6.927 1.00 95.31 104 PHE A O 1
ATOM 835 N N . SER A 1 105 ? 17.964 -2.420 -7.250 1.00 94.31 105 SER A N 1
ATOM 836 C CA . SER A 1 105 ? 18.602 -2.050 -8.521 1.00 94.31 105 SER A CA 1
ATOM 837 C C . SER A 1 105 ? 20.094 -1.781 -8.376 1.00 94.31 105 SER A C 1
ATOM 839 O O . SER A 1 105 ? 20.858 -2.006 -9.312 1.00 94.31 105 SER A O 1
ATOM 841 N N . GLN A 1 106 ? 20.531 -1.346 -7.187 1.00 89.44 106 GLN A N 1
ATOM 842 C CA . GLN A 1 106 ? 21.934 -1.058 -6.952 1.00 89.44 106 GLN A CA 1
ATOM 843 C C . GLN A 1 106 ? 22.836 -2.268 -7.157 1.00 89.44 106 GLN A C 1
ATOM 845 O O . GLN A 1 106 ? 23.966 -2.114 -7.628 1.00 89.44 106 GLN A O 1
ATOM 850 N N . ARG A 1 107 ? 22.320 -3.444 -6.805 1.00 92.62 107 ARG A N 1
ATOM 851 C CA . ARG A 1 107 ? 23.045 -4.706 -6.830 1.00 92.62 107 ARG A CA 1
ATOM 852 C C . ARG A 1 107 ? 22.721 -5.557 -8.052 1.00 92.62 107 ARG A C 1
ATOM 854 O O . ARG A 1 107 ? 23.598 -6.285 -8.502 1.00 92.62 107 ARG A O 1
ATOM 861 N N . TYR A 1 108 ? 21.485 -5.501 -8.538 1.00 94.38 108 TYR A N 1
ATOM 862 C CA . TYR A 1 108 ? 20.973 -6.495 -9.484 1.00 94.38 108 TYR A CA 1
ATOM 863 C C . TYR A 1 108 ? 20.705 -5.963 -10.889 1.00 94.38 108 TYR A C 1
ATOM 865 O O . TYR A 1 108 ? 20.502 -6.777 -11.778 1.00 94.38 108 TYR A O 1
ATOM 873 N N . LEU A 1 109 ? 20.717 -4.643 -11.095 1.00 95.19 109 LEU A N 1
ATOM 874 C CA . LEU A 1 109 ? 20.399 -4.044 -12.388 1.00 95.19 109 LEU A CA 1
ATOM 875 C C . LEU A 1 109 ? 21.669 -3.546 -13.084 1.00 95.19 109 LEU A C 1
ATOM 877 O O . LEU A 1 109 ? 22.374 -2.668 -12.568 1.00 95.19 109 LEU A O 1
ATOM 881 N N . ASN A 1 110 ? 21.947 -4.117 -14.251 1.00 92.56 110 ASN A N 1
ATOM 882 C CA . ASN A 1 110 ? 23.152 -3.924 -15.047 1.00 92.56 110 ASN A CA 1
ATOM 883 C C . ASN A 1 110 ? 22.826 -3.301 -16.412 1.00 92.56 110 ASN A C 1
ATOM 885 O O . ASN A 1 110 ? 21.696 -3.395 -16.890 1.00 92.56 110 ASN A O 1
ATOM 889 N N . PRO A 1 111 ? 23.815 -2.682 -17.082 1.00 91.25 111 PRO A N 1
ATOM 890 C CA . PRO A 1 111 ? 23.639 -2.233 -18.457 1.00 91.25 111 PRO A CA 1
ATOM 891 C C . PRO A 1 111 ? 23.182 -3.379 -19.370 1.00 91.25 111 PRO A C 1
ATOM 893 O O . PRO A 1 111 ? 23.795 -4.445 -19.375 1.00 91.25 111 PRO A O 1
ATOM 896 N N . GLY A 1 112 ? 22.136 -3.131 -20.159 1.00 90.94 112 GLY A N 1
ATOM 897 C CA . GLY A 1 112 ? 21.506 -4.130 -21.029 1.00 90.94 112 GLY A CA 1
ATOM 898 C C . GLY A 1 112 ? 20.262 -4.795 -20.433 1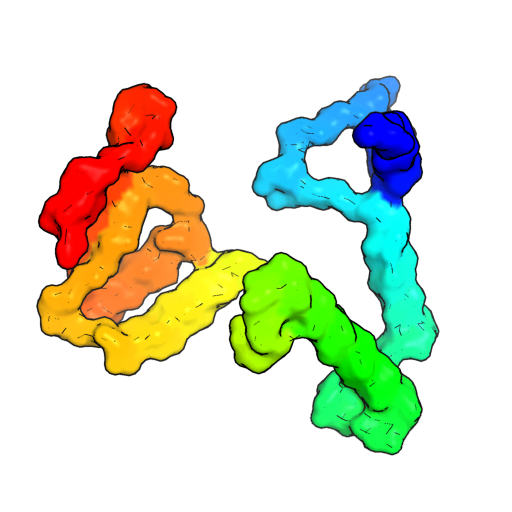.00 90.94 112 GLY A C 1
ATOM 899 O O . GLY A 1 112 ? 19.502 -5.391 -21.189 1.00 90.94 112 GLY A O 1
ATOM 900 N N . ASP A 1 113 ? 20.017 -4.648 -19.129 1.00 95.81 113 ASP A N 1
ATOM 901 C CA . ASP A 1 113 ? 18.756 -5.069 -18.515 1.00 95.81 113 ASP A CA 1
ATOM 902 C C . ASP A 1 113 ? 17.620 -4.089 -18.868 1.00 95.81 113 ASP A C 1
ATOM 904 O O . ASP A 1 113 ? 17.856 -2.939 -19.258 1.00 95.81 113 ASP A O 1
ATOM 908 N N . SER A 1 114 ? 16.373 -4.525 -18.676 1.00 95.69 114 SER A N 1
ATOM 909 C CA . SER A 1 114 ? 15.180 -3.686 -18.804 1.00 95.69 114 SER A CA 1
ATOM 910 C C . SER A 1 114 ? 14.291 -3.771 -17.562 1.00 95.69 114 SER A C 1
ATOM 912 O O . SER A 1 114 ? 14.312 -4.739 -16.800 1.00 95.69 114 SER A O 1
ATOM 914 N N . ILE A 1 115 ? 13.511 -2.714 -17.338 1.00 97.50 115 ILE A N 1
ATOM 915 C CA . ILE A 1 115 ? 12.426 -2.675 -16.356 1.00 97.50 115 ILE A CA 1
ATOM 916 C C . ILE A 1 115 ? 11.111 -2.656 -17.131 1.00 97.50 115 ILE A C 1
ATOM 918 O O . ILE A 1 115 ? 10.921 -1.806 -17.999 1.00 97.50 115 ILE A O 1
ATOM 922 N N . ILE A 1 116 ? 10.180 -3.540 -16.785 1.00 98.12 116 ILE A N 1
ATOM 923 C CA . ILE A 1 116 ? 8.842 -3.563 -17.380 1.00 98.12 116 ILE A CA 1
ATOM 924 C C . ILE A 1 116 ? 7.857 -2.902 -16.411 1.00 98.12 116 ILE A C 1
ATOM 926 O O . ILE A 1 116 ? 7.773 -3.284 -15.245 1.00 98.12 116 ILE A O 1
ATOM 930 N N . LEU A 1 117 ? 7.115 -1.909 -16.897 1.00 98.19 117 LEU A N 1
ATOM 931 C CA . LEU A 1 117 ? 5.984 -1.268 -16.220 1.00 98.19 117 LEU A CA 1
ATOM 932 C C . LEU A 1 117 ? 4.723 -1.394 -17.083 1.00 98.19 117 LEU A C 1
ATOM 934 O O . LEU A 1 117 ? 4.775 -1.861 -18.219 1.00 98.19 117 LEU A O 1
ATOM 938 N N . THR A 1 118 ? 3.587 -0.932 -16.569 1.00 98.31 118 THR A N 1
ATOM 939 C CA . THR A 1 118 ? 2.322 -0.877 -17.312 1.00 98.31 118 THR A CA 1
ATOM 940 C C . THR A 1 118 ? 1.819 0.564 -17.452 1.00 98.31 118 THR A C 1
ATOM 942 O O . THR A 1 118 ? 2.192 1.454 -16.687 1.00 98.31 118 THR A O 1
ATOM 945 N N . GLN A 1 119 ? 0.933 0.828 -18.414 1.00 97.81 119 GLN A N 1
ATOM 946 C CA . GLN A 1 119 ? 0.267 2.136 -18.533 1.00 97.81 119 GLN A CA 1
ATOM 947 C C . GLN A 1 119 ? -0.710 2.432 -17.378 1.00 97.81 119 GLN A C 1
ATOM 949 O O . GLN A 1 119 ? -1.111 3.582 -17.204 1.00 97.81 119 GLN A O 1
ATOM 954 N N . MET A 1 120 ? -1.096 1.422 -16.591 1.00 97.12 120 MET A N 1
ATOM 955 C CA . MET A 1 120 ? -2.052 1.552 -15.483 1.00 97.12 120 MET A CA 1
ATOM 956 C C . MET A 1 120 ? -1.394 1.831 -14.122 1.00 97.12 120 MET A C 1
ATOM 958 O O . MET A 1 120 ? -2.092 1.912 -13.110 1.00 97.12 120 MET A O 1
ATOM 962 N N . GLU A 1 121 ? -0.068 1.986 -14.074 1.00 98.00 121 GLU A N 1
ATOM 963 C CA . GLU A 1 121 ? 0.647 2.211 -12.820 1.00 98.00 121 GLU A CA 1
ATOM 964 C C . GLU A 1 121 ? 0.269 3.5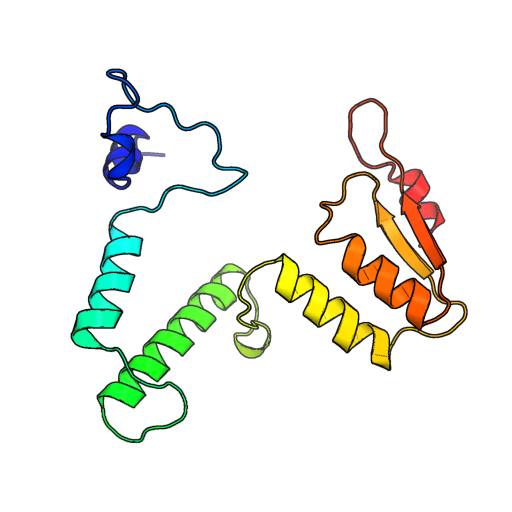34 -12.139 1.00 98.00 121 GLU A C 1
ATOM 966 O O . GLU A 1 121 ? 0.154 4.598 -12.752 1.00 98.00 121 GLU A O 1
ATOM 971 N N . HIS A 1 122 ? 0.179 3.497 -10.809 1.00 98.06 122 HIS A N 1
ATOM 972 C CA . HIS A 1 122 ? 0.164 4.718 -10.011 1.00 98.06 122 HIS A CA 1
ATOM 973 C C . HIS A 1 122 ? 1.547 5.389 -10.062 1.00 98.06 122 HIS A C 1
ATOM 975 O O . HIS A 1 122 ? 2.570 4.711 -10.039 1.00 98.06 122 HIS A O 1
ATOM 981 N N . HIS A 1 123 ? 1.618 6.725 -10.013 1.00 97.12 123 HIS A N 1
ATOM 982 C CA . HIS A 1 123 ? 2.893 7.467 -10.082 1.00 97.12 123 HIS A CA 1
ATOM 983 C C . HIS A 1 123 ? 3.956 6.999 -9.070 1.00 97.12 123 HIS A C 1
ATOM 985 O O . HIS A 1 123 ? 5.153 7.026 -9.363 1.00 97.12 123 HIS A O 1
ATOM 991 N N . ALA A 1 124 ? 3.524 6.539 -7.892 1.00 97.44 124 ALA A N 1
ATOM 992 C CA . ALA A 1 124 ? 4.402 5.960 -6.870 1.00 97.44 124 ALA A CA 1
ATOM 993 C C . ALA A 1 124 ? 5.191 4.730 -7.360 1.00 97.44 124 ALA A C 1
ATOM 995 O O . ALA A 1 124 ? 6.279 4.489 -6.848 1.00 97.44 124 ALA A O 1
ATOM 996 N N . ASN A 1 125 ? 4.669 3.997 -8.349 1.00 98.38 125 ASN A N 1
ATOM 997 C CA . ASN A 1 125 ? 5.308 2.854 -8.998 1.00 98.38 125 ASN A CA 1
ATOM 998 C C . ASN A 1 125 ? 5.878 3.184 -10.394 1.00 98.38 125 ASN A C 1
ATOM 1000 O O . ASN A 1 125 ? 6.211 2.282 -11.146 1.00 98.38 125 ASN A O 1
ATOM 1004 N N . ILE A 1 126 ? 6.005 4.465 -10.763 1.00 98.31 126 ILE A N 1
ATOM 1005 C CA . ILE A 1 126 ? 6.642 4.891 -12.026 1.00 98.31 126 ILE A CA 1
ATOM 1006 C C . ILE A 1 126 ? 7.928 5.659 -11.731 1.00 98.31 126 ILE A C 1
ATOM 1008 O O . ILE A 1 126 ? 9.009 5.311 -12.208 1.00 98.31 126 ILE A O 1
ATOM 1012 N N . VAL A 1 127 ? 7.819 6.714 -10.920 1.00 98.06 127 VAL A N 1
ATOM 1013 C CA . VAL A 1 127 ? 8.911 7.673 -10.696 1.00 98.06 127 VAL A CA 1
ATOM 1014 C C . VAL A 1 127 ? 10.178 7.019 -10.122 1.00 98.06 127 VAL A C 1
ATOM 1016 O O . VAL A 1 127 ? 11.259 7.325 -10.631 1.00 98.06 127 VAL A O 1
ATOM 1019 N N . PRO A 1 128 ? 10.109 6.101 -9.131 1.00 98.12 128 PRO A N 1
ATOM 1020 C CA . PRO A 1 128 ? 11.318 5.467 -8.600 1.00 98.12 128 PRO A CA 1
ATOM 1021 C C . PRO A 1 128 ? 12.099 4.704 -9.675 1.00 98.12 128 PRO A C 1
ATOM 1023 O O . PRO A 1 128 ? 13.323 4.818 -9.750 1.00 98.12 128 PRO A O 1
ATOM 1026 N N . TRP A 1 129 ? 11.392 3.993 -10.555 1.00 98.12 129 TRP A N 1
ATOM 1027 C CA . TRP A 1 129 ? 11.995 3.225 -11.640 1.00 98.12 129 TRP A CA 1
ATOM 1028 C C . TRP A 1 129 ? 12.564 4.117 -12.735 1.00 98.12 129 TRP A C 1
ATOM 1030 O O . TRP A 1 129 ? 13.662 3.848 -13.201 1.00 98.12 129 TRP A O 1
ATOM 1040 N N . GLN A 1 130 ? 11.905 5.226 -13.087 1.00 97.56 130 GLN A N 1
ATOM 1041 C CA . GLN A 1 130 ? 12.470 6.217 -14.016 1.00 97.56 130 GLN A CA 1
ATOM 1042 C C . GLN A 1 130 ? 13.795 6.798 -13.510 1.00 97.56 130 GLN A C 1
ATOM 1044 O O . GLN A 1 130 ? 14.744 6.968 -14.280 1.00 97.56 130 GLN A O 1
ATOM 1049 N N . MET A 1 131 ? 13.882 7.089 -12.209 1.00 96.56 131 MET A N 1
ATOM 1050 C CA . MET A 1 131 ? 15.118 7.576 -11.597 1.00 96.56 131 MET A CA 1
ATOM 1051 C C . MET A 1 131 ? 16.221 6.518 -11.651 1.00 96.56 131 MET A C 1
ATOM 1053 O O . MET A 1 131 ? 17.340 6.831 -12.057 1.00 96.56 131 MET A O 1
ATOM 1057 N N . VAL A 1 132 ? 15.902 5.274 -11.285 1.00 96.62 132 VAL A N 1
ATOM 1058 C CA . VAL A 1 132 ? 16.831 4.138 -11.348 1.00 96.62 132 VAL A CA 1
ATOM 1059 C C . VAL A 1 132 ? 17.293 3.876 -12.780 1.00 96.62 132 VAL A C 1
ATOM 1061 O O . VAL A 1 132 ? 18.493 3.762 -13.010 1.00 96.62 132 VAL A O 1
ATOM 1064 N N . ALA A 1 133 ? 16.376 3.853 -13.746 1.00 96.19 133 ALA A N 1
ATOM 1065 C CA . ALA A 1 133 ? 16.672 3.629 -15.155 1.00 96.19 133 ALA A CA 1
ATOM 1066 C C . ALA A 1 133 ? 17.676 4.653 -15.685 1.00 96.19 133 ALA A C 1
ATOM 1068 O O . ALA A 1 133 ? 18.706 4.294 -16.253 1.00 96.19 133 ALA A O 1
ATOM 1069 N N . LYS A 1 134 ? 17.448 5.936 -15.374 1.00 94.69 134 LYS A N 1
ATOM 1070 C CA . LYS A 1 134 ? 18.375 7.021 -15.710 1.00 94.69 134 LYS A CA 1
ATOM 1071 C C . LYS A 1 134 ? 19.741 6.868 -15.034 1.00 94.69 134 LYS A C 1
ATOM 1073 O O . LYS A 1 134 ? 20.756 7.160 -15.655 1.00 94.69 134 LYS A O 1
ATOM 1078 N N . GLN A 1 135 ? 19.778 6.457 -13.767 1.00 93.62 135 GLN A N 1
ATOM 1079 C CA . GLN A 1 135 ? 21.028 6.278 -13.016 1.00 93.62 135 GLN A CA 1
ATOM 1080 C C . GLN A 1 135 ? 21.843 5.077 -13.506 1.00 93.62 135 GLN A C 1
ATOM 1082 O O . GLN A 1 135 ? 23.070 5.118 -13.473 1.00 93.62 135 GLN A O 1
ATOM 1087 N N . ARG A 1 136 ? 21.163 4.008 -13.923 1.00 93.38 136 ARG A N 1
ATOM 1088 C CA . ARG A 1 136 ? 21.764 2.725 -14.308 1.00 93.38 136 ARG A CA 1
ATOM 1089 C C . ARG A 1 136 ? 22.004 2.600 -15.810 1.00 93.38 136 ARG A C 1
ATOM 1091 O O . ARG A 1 136 ? 22.749 1.718 -16.217 1.00 93.38 136 ARG A O 1
ATOM 1098 N N . GLY A 1 137 ? 21.414 3.487 -16.612 1.00 93.81 137 GLY A N 1
ATOM 1099 C CA . GLY A 1 137 ? 21.480 3.416 -18.069 1.00 93.81 137 GLY A CA 1
ATOM 1100 C C . GLY A 1 137 ? 20.716 2.216 -18.628 1.00 93.81 137 GLY A C 1
ATOM 1101 O O . GLY A 1 137 ? 21.180 1.609 -19.587 1.00 93.81 137 GLY A O 1
ATOM 1102 N N . VAL A 1 138 ? 19.588 1.859 -18.007 1.00 95.94 138 VAL A N 1
ATOM 1103 C CA . VAL A 1 138 ? 18.707 0.772 -18.462 1.00 95.94 138 VAL A CA 1
ATOM 1104 C C . VAL A 1 138 ? 17.406 1.318 -19.026 1.00 95.94 138 VAL A C 1
ATOM 1106 O O . VAL A 1 138 ? 17.020 2.456 -18.744 1.00 95.94 138 VAL A O 1
ATOM 1109 N N . GLU A 1 139 ? 16.725 0.500 -19.818 1.00 96.38 139 GLU A N 1
ATOM 1110 C CA . GLU A 1 139 ? 15.487 0.887 -20.486 1.00 96.38 139 GLU A CA 1
ATOM 1111 C C . GLU A 1 139 ? 14.254 0.568 -19.637 1.00 96.38 139 GLU A C 1
ATOM 1113 O O . GLU A 1 139 ? 14.246 -0.365 -18.833 1.00 96.38 139 GLU A O 1
ATOM 1118 N N . ILE A 1 140 ? 13.193 1.355 -19.837 1.00 97.94 140 ILE A N 1
ATOM 1119 C CA . ILE A 1 140 ? 11.860 1.051 -19.316 1.00 97.94 140 ILE A CA 1
ATOM 1120 C C . ILE A 1 140 ? 10.961 0.713 -20.497 1.00 97.94 140 ILE A C 1
ATOM 1122 O O . ILE A 1 140 ? 10.760 1.547 -21.381 1.00 97.94 140 ILE A O 1
ATOM 1126 N N . GLN A 1 141 ? 10.389 -0.483 -20.468 1.00 98.06 141 GLN A N 1
ATOM 1127 C CA . GLN A 1 141 ? 9.353 -0.930 -21.391 1.00 98.06 141 GLN A CA 1
ATOM 1128 C C . GLN A 1 141 ? 7.994 -0.783 -20.704 1.00 98.06 141 GLN A C 1
ATOM 1130 O O . GLN A 1 141 ? 7.857 -1.097 -19.523 1.00 98.06 141 GLN A O 1
ATOM 1135 N N . VAL A 1 142 ? 6.996 -0.256 -21.414 1.00 98.25 142 VAL A N 1
ATOM 1136 C CA . VAL A 1 142 ? 5.681 0.045 -20.834 1.00 98.25 142 VAL A CA 1
ATOM 1137 C C . VAL A 1 142 ? 4.605 -0.709 -21.599 1.00 98.25 142 VAL A C 1
ATOM 1139 O O . VAL A 1 142 ? 4.307 -0.349 -22.732 1.00 98.25 142 VAL A O 1
ATOM 1142 N N . VAL A 1 143 ? 4.008 -1.708 -20.950 1.00 98.44 143 VAL A N 1
ATOM 1143 C CA . VAL A 1 143 ? 2.910 -2.508 -21.504 1.00 98.44 143 VAL A CA 1
ATOM 1144 C C . VAL A 1 143 ? 1.633 -1.680 -21.580 1.00 98.44 143 VAL A C 1
ATOM 1146 O O . VAL A 1 143 ? 1.261 -0.982 -20.626 1.00 98.44 143 VAL A O 1
ATOM 1149 N N . SER A 1 144 ? 0.954 -1.768 -22.717 1.00 97.94 144 SER A N 1
ATOM 1150 C CA . SER A 1 144 ? -0.254 -1.021 -23.027 1.00 97.94 144 SER A CA 1
ATOM 1151 C C . SER A 1 144 ? -1.498 -1.596 -22.354 1.00 97.94 144 SER A C 1
ATOM 1153 O O . SER A 1 144 ? -1.531 -2.726 -21.861 1.00 97.94 144 SER A O 1
ATOM 1155 N N . ILE A 1 145 ? -2.555 -0.786 -22.337 1.00 98.19 145 ILE A N 1
ATOM 1156 C CA . ILE A 1 145 ? -3.899 -1.232 -21.964 1.00 98.19 145 ILE A CA 1
ATOM 1157 C C . ILE A 1 145 ? -4.779 -1.414 -23.200 1.00 98.19 145 ILE A C 1
ATOM 1159 O O . ILE A 1 145 ? -4.695 -0.658 -24.171 1.00 98.19 145 ILE A O 1
ATOM 1163 N N . LEU A 1 146 ? -5.667 -2.401 -23.137 1.00 98.06 146 LEU A N 1
ATOM 1164 C CA . LEU A 1 146 ? -6.710 -2.617 -24.129 1.00 98.06 146 LEU A CA 1
ATOM 1165 C C . LEU A 1 146 ? -7.836 -1.583 -23.964 1.00 98.06 146 LEU A C 1
ATOM 1167 O O . LEU A 1 146 ? -7.931 -0.856 -22.973 1.00 98.06 146 LEU A O 1
ATOM 1171 N N . LYS A 1 147 ? -8.734 -1.511 -24.954 1.00 97.44 147 LYS A N 1
ATOM 1172 C CA . LYS A 1 147 ? -9.833 -0.524 -24.982 1.00 97.44 147 LYS A CA 1
ATOM 1173 C C . LYS A 1 147 ? -10.829 -0.659 -23.826 1.00 97.44 147 LYS A C 1
ATOM 1175 O O . LYS A 1 147 ? -11.534 0.302 -23.533 1.00 97.44 147 LYS A O 1
ATOM 1180 N N . ASP A 1 148 ? -10.925 -1.835 -23.219 1.00 97.44 148 ASP A N 1
ATOM 1181 C CA . ASP A 1 148 ? -11.778 -2.111 -22.061 1.00 97.44 148 ASP A CA 1
ATOM 1182 C C . ASP A 1 148 ? -11.093 -1.793 -20.718 1.00 97.44 148 ASP A C 1
ATOM 1184 O O . ASP A 1 148 ? -11.720 -1.914 -19.666 1.00 97.44 148 ASP A O 1
ATOM 1188 N N . GLY A 1 149 ? -9.834 -1.345 -20.752 1.00 96.69 149 GLY A N 1
ATOM 1189 C CA . GLY A 1 149 ? -9.034 -1.013 -19.579 1.00 96.69 149 GLY A CA 1
ATOM 1190 C C . GLY A 1 149 ? -8.264 -2.191 -18.981 1.00 96.69 149 GLY A C 1
ATOM 1191 O O . GLY A 1 149 ? -7.604 -1.995 -17.960 1.00 96.69 149 GLY A O 1
ATOM 1192 N N . SER A 1 150 ? -8.314 -3.392 -19.573 1.00 97.88 150 SER A N 1
ATOM 1193 C CA . SER A 1 150 ? -7.461 -4.501 -19.137 1.00 97.88 150 SER A CA 1
ATOM 1194 C C . SER A 1 150 ? -6.023 -4.345 -19.641 1.00 97.88 150 SER A C 1
ATOM 1196 O O . SER A 1 150 ? -5.749 -3.604 -20.583 1.00 97.88 150 SER A O 1
ATOM 1198 N N . LEU A 1 151 ? -5.089 -5.065 -19.019 1.00 97.88 151 LEU A N 1
ATOM 1199 C CA . LEU A 1 151 ? -3.699 -5.141 -19.472 1.00 97.88 151 LEU A CA 1
ATOM 1200 C C . LEU A 1 151 ? -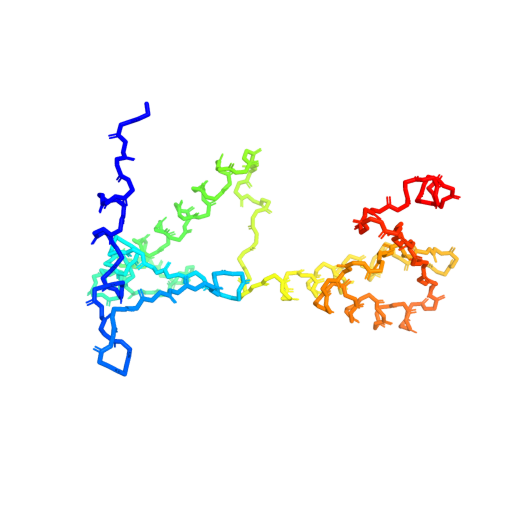3.597 -5.953 -20.771 1.00 97.88 151 LEU A C 1
ATOM 1202 O O . LEU A 1 151 ? -4.276 -6.975 -20.897 1.00 97.88 151 LEU A O 1
ATOM 1206 N N . ASP A 1 152 ? -2.738 -5.535 -21.702 1.00 98.19 152 ASP A N 1
ATOM 1207 C CA . ASP A 1 152 ? -2.377 -6.349 -22.865 1.00 98.19 152 ASP A CA 1
ATOM 1208 C C . ASP A 1 152 ? -1.406 -7.472 -22.447 1.00 98.19 152 ASP A C 1
ATOM 1210 O O . ASP A 1 152 ? -0.203 -7.270 -22.267 1.00 98.19 152 ASP A O 1
ATOM 1214 N N . LEU A 1 153 ? -1.955 -8.668 -22.217 1.00 97.94 153 LEU A N 1
ATOM 1215 C CA . LEU A 1 153 ? -1.178 -9.829 -21.775 1.00 97.94 153 LEU A CA 1
ATOM 1216 C C . LEU A 1 153 ? -0.320 -10.436 -22.893 1.00 97.94 153 LEU A C 1
ATOM 1218 O O . LEU A 1 153 ? 0.685 -11.083 -22.585 1.00 97.94 153 LEU A O 1
ATOM 1222 N N . ASP A 1 154 ? -0.685 -10.225 -24.158 1.00 97.88 154 ASP A N 1
ATOM 1223 C CA . ASP A 1 154 ? 0.096 -10.701 -25.300 1.00 97.88 154 ASP A CA 1
ATOM 1224 C C . ASP A 1 154 ? 1.356 -9.836 -25.454 1.00 97.88 154 ASP A C 1
ATOM 1226 O O . ASP A 1 154 ? 2.460 -10.369 -25.591 1.00 97.88 154 ASP A O 1
ATOM 1230 N N . GLU A 1 155 ? 1.217 -8.509 -25.323 1.00 97.94 155 GLU A N 1
ATOM 1231 C CA . GLU A 1 155 ? 2.355 -7.586 -25.270 1.00 97.94 155 GLU A CA 1
ATOM 1232 C C . GLU A 1 155 ? 3.271 -7.911 -24.085 1.00 97.94 155 GLU A C 1
ATOM 1234 O O . GLU A 1 155 ? 4.472 -8.091 -24.290 1.00 97.94 155 GLU A O 1
ATOM 1239 N N . LEU A 1 156 ? 2.725 -8.075 -22.870 1.00 97.75 156 LEU A N 1
ATOM 1240 C CA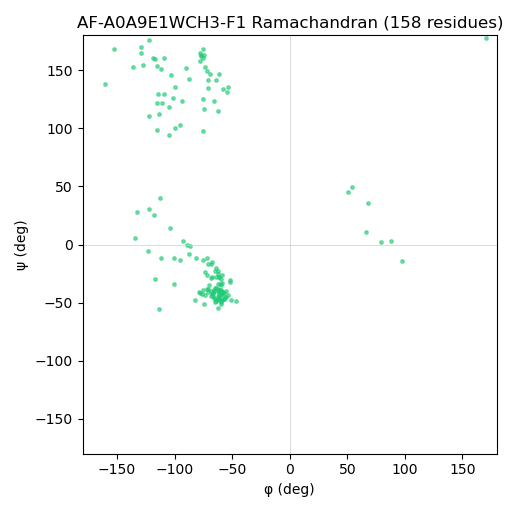 . LEU A 1 156 ? 3.526 -8.444 -21.695 1.00 97.75 156 LEU A CA 1
ATOM 1241 C C . LEU A 1 156 ? 4.309 -9.744 -21.924 1.00 97.75 156 LEU A C 1
ATOM 1243 O O . LEU A 1 156 ? 5.496 -9.805 -21.615 1.00 97.75 156 LEU A O 1
ATOM 1247 N N . SER A 1 157 ? 3.664 -10.768 -22.488 1.00 97.38 157 SER A N 1
ATOM 1248 C CA . SER A 1 157 ? 4.302 -12.063 -22.758 1.00 97.38 157 SER A CA 1
ATOM 1249 C C . SER A 1 157 ? 5.439 -11.964 -23.775 1.00 97.38 157 SER A C 1
ATOM 1251 O O . SER A 1 157 ? 6.361 -12.767 -23.726 1.00 97.38 157 SER A O 1
ATOM 1253 N N . SER A 1 158 ? 5.398 -10.991 -24.690 1.00 97.38 158 SER A N 1
ATOM 1254 C CA . SER A 1 158 ? 6.467 -10.773 -25.674 1.00 97.38 158 SER A CA 1
ATOM 1255 C C . SER A 1 158 ? 7.727 -10.107 -25.101 1.00 97.38 158 SER A C 1
ATOM 1257 O O . SER A 1 158 ? 8.760 -10.091 -25.772 1.00 97.38 158 SER A O 1
ATOM 1259 N N . LEU A 1 159 ? 7.642 -9.555 -23.883 1.00 95.38 159 LEU A N 1
ATOM 1260 C CA . LEU A 1 159 ? 8.735 -8.860 -23.196 1.00 95.38 159 LEU A CA 1
ATOM 1261 C C . LEU A 1 159 ? 9.443 -9.718 -22.129 1.00 95.38 159 LEU A C 1
ATOM 1263 O O . LEU A 1 159 ? 10.480 -9.290 -21.621 1.00 95.38 159 LEU A O 1
ATOM 1267 N N . LEU A 1 160 ? 8.878 -10.876 -21.765 1.00 93.06 160 LEU A N 1
ATOM 1268 C CA . LEU A 1 160 ? 9.402 -11.815 -20.759 1.00 93.06 160 LEU A CA 1
ATOM 1269 C C . LEU A 1 160 ? 10.232 -12.934 -21.402 1.00 93.06 160 LEU A C 1
ATOM 1271 O O . LEU A 1 160 ? 11.222 -13.351 -20.760 1.00 93.06 160 LEU A O 1
#

Solvent-accessible surface area (backbone atoms only — not comparable to full-atom values): 9702 Å² total; per-residue (Å²): 142,85,77,53,68,69,60,62,52,63,42,26,64,73,63,75,37,64,52,97,89,36,78,49,80,86,91,51,54,90,84,56,68,87,68,39,50,71,62,56,47,53,55,52,47,38,66,73,77,32,71,50,60,57,96,76,55,95,45,71,52,19,49,52,29,35,48,54,54,49,51,53,44,40,54,53,15,62,74,72,71,50,58,49,89,78,61,76,94,62,98,41,70,52,53,47,43,38,51,47,42,58,60,48,40,73,78,73,58,50,74,83,44,74,44,81,50,51,73,82,59,55,67,59,75,42,56,44,52,55,54,45,26,67,76,52,64,30,50,77,48,69,33,54,62,43,99,88,70,46,75,38,62,68,63,47,62,75,75,112

Mean predicted aligned error: 4.44 Å

Foldseek 3Di:
DPDDPVNVVVQQVCQCDDDVNHRDDDPPCVVPNGDGPVVVVVVVCCVVPQDDDEPPDPDPSNVSVPVVVLVVLVVVCVVVVHDSVPDDDDPDPLVVLLCCLVPVCVPPPAPPDEAEEEPPDDPSNVVSNVVSCVVRVHYYHYFYADPVRHTPVVSVVVVD

Nearest PDB structures (foldseek):
  6o11-assembly1_A-2  TM=9.787E-01  e=4.166E-15  Escherichia coli K-12
  7rw3-assembly1_A-2  TM=9.807E-01  e=1.086E-14  Escherichia coli
  7ruj-assembly1_A-2  TM=9.812E-01  e=1.593E-14  Escherichia coli
  6mri-assembly1_A-2  TM=9.830E-01  e=2.056E-14  Escherichia coli K-12
  6wci-assembly1_B  TM=9.662E-01  e=1.922E-13  Stenotrophomonas maltophilia K279a

pLDDT: mean 95.17, std 7.03, range [49.62, 98.62]

Secondary structure (DSSP, 8-state):
----HHHHHHT-GGGGSEETTEE-----TTT-----HHHHHHHHHIIIII---TTS--SHHHHHHHHHHHHHHHHHHHHHTS-GGG----SSHHHHHHHHHHHHHHHH--TT-EEEEETT--GGGTHHHHHHHHHHT-EEEEEPBPTTS-B-HHHHHHH-